Protein AF-A0A852SZN4-F1 (afdb_monomer_lite)

Secondary structure (DSSP, 8-state):
-PPP---PPPPTT-BTTB-HHHHHHHHHHHHHHHHHHHHHHHHHHHHHTTTPPP--TT-------SPPPHHHHHHHHHHHHHHHHHHHHHHHHHGGGG-

Radius of gyration: 24.28 Å; chains: 1; bounding box: 52×28×73 Å

Foldseek 3Di:
DDDDPDDDDQPPCDDPSDNPVVVVVVVVVVVVLVVVLVVLQVLLVVLVCVQPDDDDPPPDRDDRPDDRDVVSVVSSVVSVVVSVVSVVVVCVVVVVVVD

pLDDT: mean 85.1, std 11.98, range [56.59, 98.19]

Structure (mmCIF, N/CA/C/O backbone):
data_AF-A0A852SZN4-F1
#
_entry.id   AF-A0A852SZN4-F1
#
loop_
_atom_site.group_PDB
_atom_site.id
_atom_site.type_symbol
_atom_site.label_atom_id
_atom_site.label_alt_id
_atom_site.label_comp_id
_atom_site.label_asym_id
_atom_site.label_entity_id
_atom_site.label_seq_id
_atom_site.pdbx_PDB_ins_code
_atom_site.Cartn_x
_atom_site.Cartn_y
_atom_site.Cartn_z
_atom_site.occupancy
_atom_site.B_iso_or_equiv
_atom_site.auth_seq_id
_atom_site.auth_comp_id
_atom_site.auth_asym_id
_atom_site.auth_atom_id
_atom_site.pdbx_PDB_model_num
ATOM 1 N N . MET A 1 1 ? -20.038 7.075 49.062 1.00 62.25 1 MET A N 1
ATOM 2 C CA . MET A 1 1 ? -20.866 6.743 47.880 1.00 62.25 1 MET A CA 1
ATOM 3 C C . MET A 1 1 ? -20.211 5.567 47.166 1.00 62.25 1 MET A C 1
ATOM 5 O O . MET A 1 1 ? -19.082 5.718 46.724 1.00 62.25 1 MET A O 1
ATOM 9 N N . ARG A 1 2 ? -20.836 4.380 47.152 1.00 64.44 2 ARG A N 1
ATOM 10 C CA . ARG A 1 2 ? -20.323 3.197 46.436 1.00 64.44 2 ARG A CA 1
ATOM 11 C C . ARG A 1 2 ? -20.879 3.231 45.015 1.00 64.44 2 ARG A C 1
ATOM 13 O O . ARG A 1 2 ? -22.095 3.226 44.864 1.00 64.44 2 ARG A O 1
ATOM 20 N N . GLN A 1 3 ? -20.016 3.318 44.007 1.00 66.50 3 GLN A N 1
ATOM 21 C CA . GLN A 1 3 ? -20.453 3.202 42.618 1.00 66.50 3 GLN A CA 1
ATOM 22 C C . GLN A 1 3 ? -20.806 1.734 42.340 1.00 66.50 3 GLN A C 1
ATOM 24 O O . GLN A 1 3 ? -19.968 0.865 42.599 1.00 66.50 3 GLN A O 1
ATOM 29 N N . PRO A 1 4 ? -22.033 1.426 41.888 1.00 73.31 4 PRO A N 1
ATOM 30 C CA . PRO A 1 4 ? -22.382 0.073 41.491 1.00 73.31 4 PRO A CA 1
ATOM 31 C C . PRO A 1 4 ? -21.573 -0.291 40.243 1.00 73.31 4 PRO A C 1
ATOM 33 O O . PRO A 1 4 ? -21.660 0.381 39.217 1.00 73.31 4 PRO A O 1
ATOM 36 N N . ILE A 1 5 ? -20.769 -1.348 40.345 1.00 70.81 5 ILE A N 1
ATOM 37 C CA . ILE A 1 5 ? -20.103 -1.965 39.198 1.00 70.81 5 ILE A CA 1
ATOM 38 C C . ILE A 1 5 ? -21.210 -2.629 38.375 1.00 70.81 5 ILE A C 1
ATOM 40 O O . ILE A 1 5 ? -21.710 -3.694 38.730 1.00 70.81 5 ILE A O 1
ATOM 44 N N . LEU A 1 6 ? -21.652 -1.955 37.317 1.00 67.12 6 LEU A N 1
ATOM 45 C CA . LEU A 1 6 ? -22.571 -2.518 36.337 1.00 67.12 6 LEU A CA 1
ATOM 46 C C . LEU A 1 6 ? -21.753 -3.401 35.392 1.00 67.12 6 LEU A C 1
ATOM 48 O O . LEU A 1 6 ? -21.008 -2.899 34.553 1.00 67.12 6 LEU A O 1
ATOM 52 N N . HIS A 1 7 ? -21.871 -4.720 35.535 1.00 65.31 7 HIS A N 1
ATOM 53 C CA . HIS A 1 7 ? -21.392 -5.644 34.513 1.00 65.31 7 HIS A CA 1
ATOM 54 C C . HIS A 1 7 ? -22.323 -5.539 33.304 1.00 65.31 7 HIS A C 1
ATOM 56 O O . HIS A 1 7 ? -23.441 -6.051 33.325 1.00 65.31 7 HIS A O 1
ATOM 62 N N . ALA A 1 8 ? -21.877 -4.828 32.268 1.00 69.25 8 ALA A N 1
ATOM 63 C CA . ALA A 1 8 ? -22.541 -4.849 30.974 1.00 69.25 8 ALA A CA 1
ATOM 64 C C . ALA A 1 8 ? -22.558 -6.291 30.441 1.00 69.25 8 ALA A C 1
ATOM 66 O O . ALA A 1 8 ? -21.554 -7.001 30.533 1.00 69.25 8 ALA A O 1
ATOM 67 N N . ALA A 1 9 ? -23.702 -6.730 29.914 1.00 70.56 9 ALA A N 1
ATOM 68 C CA . ALA A 1 9 ? -23.806 -8.024 29.252 1.00 70.56 9 ALA A CA 1
ATOM 69 C C . ALA A 1 9 ? -22.838 -8.071 28.059 1.00 70.56 9 ALA A C 1
ATOM 71 O O . ALA A 1 9 ? -22.699 -7.084 27.333 1.00 70.56 9 ALA A O 1
ATOM 72 N N . ALA A 1 10 ? -22.159 -9.206 27.879 1.00 67.81 10 ALA A N 1
ATOM 73 C CA . ALA A 1 10 ? -21.241 -9.380 26.764 1.00 67.81 10 ALA A CA 1
ATOM 74 C C . ALA A 1 10 ? -22.017 -9.274 25.435 1.00 67.81 10 ALA A C 1
ATOM 76 O O . ALA A 1 10 ? -23.098 -9.862 25.330 1.00 67.81 10 ALA A O 1
ATOM 77 N N . PRO A 1 11 ? -21.507 -8.526 24.440 1.00 73.44 11 PRO A N 1
ATOM 78 C CA . PRO A 1 11 ? -22.157 -8.410 23.141 1.00 73.44 11 PRO A CA 1
ATOM 79 C C . PRO A 1 11 ? -22.305 -9.788 22.481 1.00 73.44 11 PRO A C 1
ATOM 81 O O . PRO A 1 11 ? -21.484 -10.687 22.697 1.00 73.44 11 PRO A O 1
ATOM 84 N N . GLU A 1 12 ? -23.365 -9.961 21.690 1.00 73.62 12 GLU A N 1
ATOM 85 C CA . GLU A 1 12 ? -23.640 -11.213 20.978 1.00 73.62 12 GLU A CA 1
ATOM 86 C C . GLU A 1 12 ? -22.413 -11.635 20.145 1.00 73.62 12 GLU A C 1
ATOM 88 O O . GLU A 1 12 ? -21.890 -10.850 19.359 1.00 73.62 12 GLU A O 1
ATOM 93 N N . GLY A 1 13 ? -21.917 -12.863 20.351 1.00 73.88 13 GLY A N 1
ATOM 94 C CA . GLY A 1 13 ? -20.701 -13.382 19.701 1.00 73.88 13 GLY A CA 1
ATOM 95 C C . GLY A 1 13 ? -19.408 -13.302 20.530 1.00 73.88 13 GLY A C 1
ATOM 96 O O . GLY A 1 13 ? -18.384 -13.840 20.109 1.00 73.88 13 GLY A O 1
ATOM 97 N N . SER A 1 14 ? -19.437 -12.703 21.725 1.00 82.56 14 SER A N 1
ATOM 98 C CA . SER A 1 14 ? -18.284 -12.675 22.634 1.00 82.56 14 SER A CA 1
ATOM 99 C C . SER A 1 14 ? -18.084 -14.010 23.374 1.00 82.56 14 SER A C 1
ATOM 101 O O . SER A 1 14 ? -18.993 -14.509 24.038 1.00 82.56 14 SER A O 1
ATOM 103 N N . PHE A 1 15 ? -16.873 -14.578 23.306 1.00 82.00 15 PHE A N 1
ATOM 104 C CA . PHE A 1 15 ? -16.462 -15.763 24.076 1.00 82.00 15 PHE A CA 1
ATOM 105 C C . PHE A 1 15 ? -15.352 -15.371 25.053 1.00 82.00 15 PHE A C 1
ATOM 107 O O . PHE A 1 15 ? -14.379 -14.733 24.659 1.00 82.00 15 PHE A O 1
ATOM 114 N N . LEU A 1 16 ? -15.499 -15.740 26.331 1.00 87.50 16 LEU A N 1
ATOM 115 C CA . LEU A 1 16 ? -14.603 -15.330 27.427 1.00 87.50 16 LEU A CA 1
ATOM 116 C C . LEU A 1 16 ? -14.477 -13.801 27.595 1.00 87.50 16 LEU A C 1
ATOM 118 O O . LEU A 1 16 ? -13.429 -13.302 27.994 1.00 87.50 16 LEU A O 1
ATOM 122 N N . GLY A 1 17 ? -15.535 -13.047 27.275 1.00 85.31 17 GLY A N 1
ATOM 123 C CA . GLY A 1 17 ? -15.526 -11.579 27.340 1.00 85.31 17 GLY A CA 1
ATOM 124 C C . GLY A 1 17 ? -14.708 -10.908 26.230 1.00 85.31 17 GLY A C 1
ATOM 125 O O . GLY A 1 17 ? -14.533 -9.693 26.250 1.00 85.31 17 GLY A O 1
ATOM 126 N N . VAL A 1 18 ? -14.220 -11.687 25.260 1.00 85.81 18 VAL A N 1
ATOM 127 C CA . VAL A 1 18 ? -13.456 -11.224 24.102 1.00 85.81 18 VAL A CA 1
ATOM 128 C C . VAL A 1 18 ? -14.336 -11.274 22.857 1.00 85.81 18 VAL A C 1
ATOM 130 O O . VAL A 1 18 ? -15.019 -12.268 22.606 1.00 85.81 18 VAL A O 1
ATOM 133 N N . ASP A 1 19 ? -14.331 -10.198 22.074 1.00 88.12 19 ASP A N 1
ATOM 134 C CA . ASP A 1 19 ? -14.952 -10.168 20.750 1.00 88.12 19 ASP A CA 1
ATOM 135 C C . ASP A 1 19 ? -13.987 -10.749 19.705 1.00 88.12 19 ASP A C 1
ATOM 137 O O . ASP A 1 19 ? -13.154 -10.048 19.127 1.00 88.12 19 ASP A O 1
ATOM 141 N N . TRP A 1 20 ? -14.092 -12.056 19.464 1.00 90.00 20 TRP A N 1
ATOM 142 C CA . TRP A 1 20 ? -13.265 -12.764 18.483 1.00 90.00 20 TRP A CA 1
ATOM 143 C C . TRP A 1 20 ? -13.496 -12.297 17.044 1.00 90.00 20 TRP A C 1
ATOM 145 O O . TRP A 1 20 ? -12.580 -12.388 16.222 1.00 90.00 20 TRP A O 1
ATOM 155 N N . GLY A 1 21 ? -14.686 -11.768 16.741 1.00 90.38 21 GLY A N 1
ATOM 156 C CA . GLY A 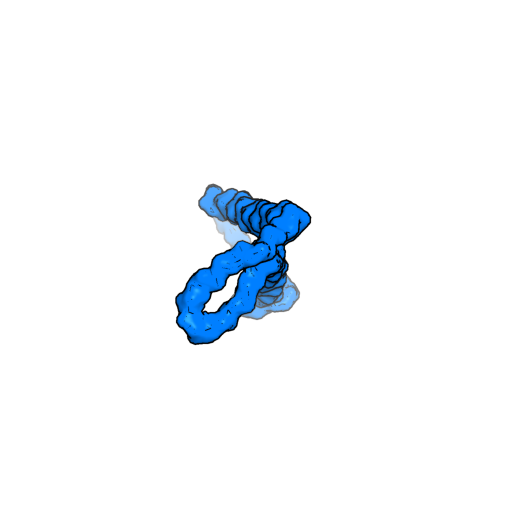1 21 ? -15.009 -11.236 15.421 1.00 90.38 21 GLY A CA 1
ATOM 157 C C . GLY A 1 21 ? -14.108 -10.060 15.051 1.00 90.38 21 GLY A C 1
ATOM 158 O O . GLY A 1 21 ? -13.596 -10.006 13.931 1.00 90.38 21 GLY A O 1
ATOM 159 N N . SER A 1 22 ? -13.827 -9.173 16.010 1.00 89.19 22 SER A N 1
ATOM 160 C CA . SER A 1 22 ? -12.953 -8.012 15.803 1.00 89.19 22 SER A CA 1
ATOM 161 C C . SER A 1 22 ? -11.545 -8.392 15.316 1.00 89.19 22 SER A C 1
ATOM 163 O O . SER A 1 22 ? -11.029 -7.780 14.380 1.00 89.19 22 SER A O 1
ATOM 165 N N . PHE A 1 23 ? -10.942 -9.452 15.866 1.00 91.06 23 PHE A N 1
ATOM 166 C CA . PHE A 1 23 ? -9.614 -9.912 15.450 1.00 91.06 23 PHE A CA 1
ATOM 167 C C . PHE A 1 23 ? -9.602 -10.445 14.022 1.00 91.06 23 PHE A C 1
ATOM 169 O O . PHE A 1 23 ? -8.666 -10.166 13.272 1.00 91.06 23 PHE A O 1
ATOM 176 N N . VAL A 1 24 ? -10.642 -11.185 13.628 1.00 95.06 24 VAL A N 1
ATOM 177 C CA . VAL A 1 24 ? -10.773 -11.687 12.255 1.00 95.06 24 VAL A CA 1
ATOM 178 C C . VAL A 1 24 ? -10.910 -10.521 11.279 1.00 95.06 24 VAL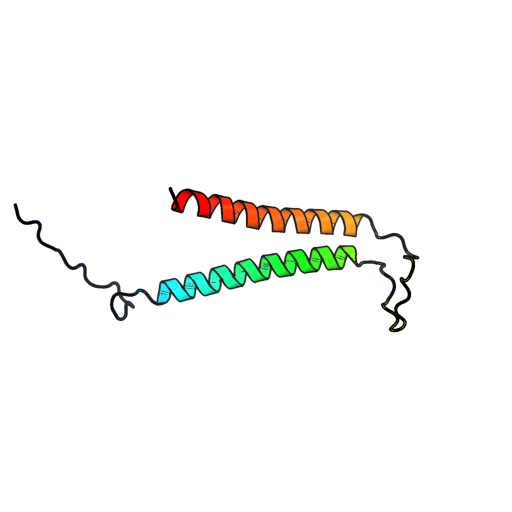 A C 1
ATOM 180 O O . VAL A 1 24 ? -10.252 -10.517 10.240 1.00 95.06 24 VAL A O 1
ATOM 183 N N . VAL A 1 25 ? -11.696 -9.497 11.622 1.00 95.75 25 VAL A N 1
ATOM 184 C CA . VAL A 1 25 ? -11.823 -8.289 10.793 1.00 95.75 25 VAL A CA 1
ATOM 185 C C . VAL A 1 25 ? -10.473 -7.589 10.640 1.00 95.75 25 VAL A C 1
ATOM 187 O O . VAL A 1 25 ? -10.070 -7.301 9.515 1.00 95.75 25 VAL A O 1
ATOM 190 N N . VAL A 1 26 ? -9.736 -7.371 11.734 1.00 94.62 26 VAL A N 1
ATOM 191 C CA . VAL A 1 26 ? -8.402 -6.747 11.684 1.00 94.62 26 VAL A CA 1
ATOM 192 C C . VAL A 1 26 ? -7.440 -7.568 10.828 1.00 94.62 26 VAL A C 1
ATOM 194 O O . VAL A 1 26 ? -6.755 -6.998 9.981 1.00 94.62 26 VAL A O 1
ATOM 197 N N . LEU A 1 27 ? -7.418 -8.894 10.995 1.00 96.62 27 LEU A N 1
ATOM 198 C CA . LEU A 1 27 ? -6.597 -9.797 10.188 1.00 96.62 27 LEU A CA 1
ATOM 199 C C . LEU A 1 27 ? -6.896 -9.626 8.697 1.00 96.62 27 LEU A C 1
ATOM 201 O O . LEU A 1 27 ? -5.975 -9.426 7.907 1.00 96.62 27 LEU A O 1
ATOM 205 N N . LEU A 1 28 ? -8.171 -9.693 8.312 1.00 98.19 28 LEU A N 1
ATOM 206 C CA . LEU A 1 28 ? -8.581 -9.611 6.913 1.00 98.19 28 LEU A CA 1
ATOM 207 C C . LEU A 1 28 ? -8.271 -8.238 6.314 1.00 98.19 28 LEU A C 1
ATOM 209 O O . LEU A 1 28 ? -7.730 -8.166 5.211 1.00 98.19 28 LEU A O 1
ATOM 213 N N . VAL A 1 29 ? -8.558 -7.158 7.044 1.00 96.06 29 VAL A N 1
ATOM 214 C CA . VAL A 1 29 ? -8.269 -5.789 6.598 1.00 96.06 29 VAL A CA 1
ATOM 215 C C . VAL A 1 29 ? -6.763 -5.580 6.448 1.00 96.06 29 VAL A C 1
ATOM 217 O O . VAL A 1 29 ? -6.316 -5.114 5.400 1.00 96.06 29 VAL A O 1
ATOM 220 N N . ALA A 1 30 ? -5.965 -5.968 7.446 1.00 93.56 30 ALA A N 1
ATOM 221 C CA . ALA A 1 30 ? -4.513 -5.820 7.411 1.00 93.56 30 ALA A CA 1
ATOM 222 C C . ALA A 1 30 ? -3.881 -6.661 6.294 1.00 93.56 30 ALA A C 1
ATOM 224 O O . ALA A 1 30 ? -3.026 -6.168 5.554 1.00 93.56 30 ALA A O 1
ATOM 225 N N . PHE A 1 31 ? -4.324 -7.907 6.127 1.00 97.56 31 PHE A N 1
ATOM 226 C CA . PHE A 1 31 ? -3.846 -8.797 5.074 1.00 97.56 31 PHE A CA 1
ATOM 227 C C . PHE A 1 31 ? -4.185 -8.265 3.677 1.00 97.56 31 PHE A C 1
ATOM 229 O O . PHE A 1 31 ? -3.310 -8.201 2.809 1.00 97.56 31 PHE A O 1
ATOM 236 N N . ALA A 1 32 ? -5.434 -7.842 3.461 1.00 97.06 32 ALA A N 1
ATOM 237 C CA . ALA A 1 32 ? -5.879 -7.295 2.185 1.00 97.06 32 ALA A CA 1
ATOM 238 C C . ALA A 1 32 ? -5.140 -5.995 1.844 1.00 97.06 32 ALA A C 1
ATOM 240 O O . ALA A 1 32 ? -4.596 -5.870 0.746 1.00 97.06 32 ALA A O 1
ATOM 241 N N . ALA A 1 33 ? -5.050 -5.061 2.795 1.00 92.69 33 ALA A N 1
ATOM 242 C CA . ALA A 1 33 ? -4.326 -3.806 2.608 1.00 92.69 33 ALA A CA 1
ATOM 243 C C . ALA A 1 33 ? -2.848 -4.056 2.280 1.00 92.69 33 ALA A C 1
ATOM 245 O O . ALA A 1 33 ? -2.324 -3.502 1.313 1.00 92.69 33 ALA A O 1
ATOM 246 N N . THR A 1 34 ? -2.195 -4.953 3.025 1.00 94.38 34 THR A N 1
ATOM 247 C CA . THR A 1 34 ? -0.794 -5.320 2.779 1.00 94.38 34 THR A CA 1
ATOM 248 C C . THR A 1 34 ? -0.622 -5.919 1.388 1.00 94.38 34 THR A C 1
ATOM 250 O O . THR A 1 34 ? 0.271 -5.516 0.648 1.00 94.38 34 THR A O 1
ATOM 253 N N . THR A 1 35 ? -1.504 -6.838 0.992 1.00 97.00 35 THR A N 1
ATOM 254 C CA . THR A 1 35 ? -1.453 -7.490 -0.321 1.00 97.00 35 THR A CA 1
ATOM 255 C C . THR A 1 35 ? -1.577 -6.473 -1.455 1.00 97.00 35 THR A C 1
ATOM 257 O O . THR A 1 35 ? -0.790 -6.513 -2.398 1.00 97.00 35 THR A O 1
ATOM 260 N N . VAL A 1 36 ? -2.506 -5.516 -1.355 1.00 94.56 36 VAL A N 1
ATOM 261 C CA . VAL A 1 36 ? -2.671 -4.445 -2.353 1.00 94.56 36 VAL A CA 1
ATOM 262 C C . VAL A 1 36 ? -1.404 -3.594 -2.468 1.00 94.56 36 VAL A C 1
ATOM 264 O O . VAL A 1 36 ? -0.935 -3.345 -3.580 1.00 94.56 36 VAL A O 1
ATOM 267 N N . VAL A 1 37 ? -0.815 -3.190 -1.338 1.00 93.88 37 VAL A N 1
ATOM 268 C CA . VAL A 1 37 ? 0.423 -2.392 -1.322 1.00 93.88 37 VAL A CA 1
ATOM 269 C C . VAL A 1 37 ? 1.584 -3.167 -1.948 1.00 93.88 37 VAL A C 1
ATOM 271 O O . VAL A 1 37 ? 2.291 -2.631 -2.804 1.00 93.88 37 VAL A O 1
ATOM 274 N N . VAL A 1 38 ? 1.760 -4.437 -1.577 1.00 95.19 38 VAL A N 1
ATOM 275 C CA . VAL A 1 38 ? 2.841 -5.290 -2.092 1.00 95.19 38 VAL A CA 1
ATOM 276 C C . VAL A 1 38 ? 2.677 -5.555 -3.587 1.00 95.19 38 VAL A C 1
ATOM 278 O O . VAL A 1 38 ? 3.654 -5.446 -4.326 1.00 95.19 38 VAL A O 1
ATOM 281 N N . ILE A 1 39 ? 1.462 -5.842 -4.065 1.00 96.00 39 ILE A N 1
ATOM 282 C CA . ILE A 1 39 ? 1.196 -6.021 -5.499 1.00 96.00 39 ILE A CA 1
ATOM 283 C C . ILE A 1 39 ? 1.486 -4.723 -6.259 1.00 96.00 39 ILE A C 1
ATOM 285 O O . ILE A 1 39 ? 2.179 -4.762 -7.274 1.00 96.00 39 ILE A O 1
ATOM 289 N N . GLY A 1 40 ? 1.022 -3.571 -5.767 1.00 93.94 40 GLY A N 1
ATOM 290 C CA . GLY A 1 40 ? 1.303 -2.274 -6.390 1.00 93.94 40 GLY A CA 1
ATOM 291 C C . GLY A 1 40 ? 2.804 -1.981 -6.482 1.00 93.94 40 GLY A C 1
ATOM 292 O O . GLY A 1 40 ? 3.303 -1.580 -7.536 1.00 93.94 40 GLY A O 1
ATOM 293 N N . TYR A 1 41 ? 3.543 -2.266 -5.409 1.00 93.50 41 TYR A N 1
ATOM 294 C CA . TYR A 1 41 ? 4.998 -2.141 -5.373 1.00 93.50 41 TYR A CA 1
ATOM 295 C C . TYR A 1 41 ? 5.690 -3.101 -6.357 1.00 93.50 41 TYR A C 1
ATOM 297 O O . TYR A 1 41 ? 6.553 -2.686 -7.134 1.00 93.50 41 TYR A O 1
ATOM 305 N N . ALA A 1 42 ? 5.276 -4.371 -6.393 1.00 95.88 42 ALA A N 1
ATOM 306 C CA . ALA A 1 42 ? 5.803 -5.366 -7.324 1.00 95.88 42 ALA A CA 1
ATOM 307 C C . ALA A 1 42 ? 5.527 -4.989 -8.789 1.00 95.88 42 ALA A C 1
ATOM 309 O O . ALA A 1 42 ? 6.398 -5.149 -9.644 1.00 95.88 42 ALA A O 1
ATOM 310 N N . VAL A 1 43 ? 4.353 -4.425 -9.091 1.00 95.62 43 VAL A N 1
ATOM 311 C CA . VAL A 1 43 ? 4.022 -3.894 -10.421 1.00 95.62 43 VAL A CA 1
ATOM 312 C C . VAL A 1 43 ? 4.931 -2.719 -10.785 1.00 95.62 43 VAL A C 1
ATOM 314 O O . VAL A 1 43 ? 5.453 -2.684 -11.899 1.00 95.62 43 VAL A O 1
ATOM 317 N N . ALA A 1 44 ? 5.195 -1.789 -9.863 1.00 94.69 44 ALA A N 1
ATOM 318 C CA . ALA A 1 44 ? 6.121 -0.681 -10.104 1.00 94.69 44 ALA A CA 1
ATOM 319 C C . ALA A 1 44 ? 7.544 -1.178 -10.425 1.00 94.69 44 ALA A C 1
ATOM 321 O O . ALA A 1 44 ? 8.163 -0.716 -11.390 1.00 94.69 44 ALA A O 1
ATOM 322 N N . LEU A 1 45 ? 8.033 -2.184 -9.690 1.00 94.06 45 LEU A N 1
ATOM 323 C CA . LEU A 1 45 ? 9.291 -2.867 -10.007 1.00 94.06 45 LEU A CA 1
ATOM 324 C C . LEU A 1 45 ? 9.238 -3.564 -11.370 1.00 94.06 45 LEU A C 1
ATOM 326 O O . LEU A 1 45 ? 10.182 -3.466 -12.154 1.00 94.06 45 LEU A O 1
ATOM 330 N N . ARG A 1 46 ? 8.121 -4.218 -11.707 1.00 93.06 46 ARG A N 1
ATOM 331 C CA . ARG A 1 46 ? 7.949 -4.885 -13.002 1.00 93.06 46 ARG A CA 1
ATOM 332 C C . ARG A 1 46 ? 7.998 -3.894 -14.165 1.00 93.06 46 ARG A C 1
ATOM 334 O O . ARG A 1 46 ? 8.639 -4.180 -15.173 1.00 93.06 46 ARG A O 1
ATOM 341 N N . LEU A 1 47 ? 7.406 -2.709 -14.015 1.00 92.81 47 LEU A N 1
ATOM 342 C CA . LEU A 1 47 ? 7.528 -1.609 -14.980 1.00 92.81 47 LEU A CA 1
ATOM 343 C C . LEU A 1 47 ? 8.978 -1.103 -15.091 1.00 92.81 47 LEU A C 1
ATOM 345 O O . LEU A 1 47 ? 9.435 -0.698 -16.162 1.00 92.81 47 LEU A O 1
ATOM 349 N N . LEU A 1 48 ? 9.735 -1.128 -13.995 1.00 89.56 48 LEU A N 1
ATOM 350 C CA . LEU A 1 48 ? 11.164 -0.798 -13.983 1.00 89.56 48 LEU A CA 1
ATOM 351 C C . LEU A 1 48 ? 12.039 -1.856 -14.667 1.00 89.56 48 LEU A C 1
ATOM 353 O O . LEU A 1 48 ? 13.061 -1.516 -15.270 1.00 89.56 48 LEU A O 1
ATOM 357 N N . ALA A 1 49 ? 11.591 -3.107 -14.678 1.00 88.81 49 ALA A N 1
ATOM 358 C CA . ALA A 1 49 ? 12.237 -4.212 -15.376 1.00 88.81 49 ALA A CA 1
ATOM 359 C C . ALA A 1 49 ? 11.947 -4.255 -16.891 1.00 88.81 49 ALA A C 1
ATOM 361 O O . ALA A 1 49 ? 12.593 -5.013 -17.608 1.00 88.81 49 ALA A O 1
ATOM 362 N N . VAL A 1 50 ? 11.030 -3.438 -17.425 1.00 88.50 50 VAL A N 1
ATOM 363 C CA . VAL A 1 50 ? 10.738 -3.422 -18.873 1.00 88.50 50 VAL A CA 1
ATOM 364 C C . VAL A 1 50 ? 12.007 -3.105 -19.676 1.00 88.50 50 VAL A C 1
ATOM 366 O O . VAL A 1 50 ? 12.700 -2.119 -19.406 1.00 88.50 50 VAL A O 1
ATOM 369 N N . GLY A 1 51 ? 12.327 -3.957 -20.654 1.00 78.06 51 GLY A N 1
ATOM 370 C CA . GLY A 1 51 ? 13.541 -3.847 -21.471 1.00 78.06 51 GLY A CA 1
ATOM 371 C C . GLY A 1 51 ? 14.838 -4.179 -20.725 1.00 78.06 51 GLY A C 1
ATOM 372 O O . GLY A 1 51 ? 15.907 -3.766 -21.170 1.00 78.06 51 GLY A O 1
ATOM 373 N N . ALA A 1 52 ? 14.767 -4.834 -19.560 1.00 80.88 52 ALA A N 1
ATOM 374 C CA . ALA A 1 52 ? 15.936 -5.470 -18.961 1.00 80.88 52 ALA A CA 1
ATOM 375 C C . ALA A 1 52 ? 16.347 -6.688 -19.813 1.00 80.88 52 ALA A C 1
ATOM 377 O O . ALA A 1 52 ? 15.458 -7.384 -20.315 1.00 80.88 52 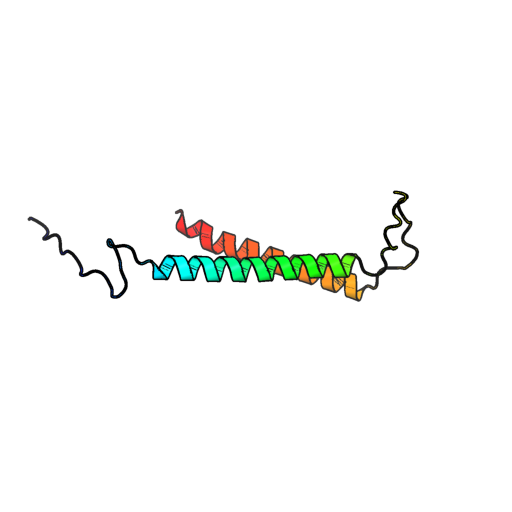ALA A O 1
ATOM 378 N N . PRO A 1 53 ? 17.655 -6.935 -20.012 1.00 74.88 53 PRO A N 1
ATOM 379 C CA . PRO A 1 53 ? 18.118 -8.171 -20.630 1.00 74.88 53 PRO A CA 1
ATOM 380 C C . PRO A 1 53 ? 17.656 -9.388 -19.808 1.00 74.88 53 PRO A C 1
ATOM 382 O O . PRO A 1 53 ? 17.467 -9.250 -18.598 1.00 74.88 53 PRO A O 1
ATOM 385 N N . PRO A 1 54 ? 17.442 -10.555 -20.435 1.00 73.50 54 PRO A N 1
ATOM 386 C CA . PRO A 1 54 ? 17.199 -11.787 -19.695 1.00 73.50 54 PRO A CA 1
ATOM 387 C C . PRO A 1 54 ? 18.426 -12.136 -18.847 1.00 73.50 54 PRO A C 1
ATOM 389 O O . PRO A 1 54 ? 19.547 -11.954 -19.311 1.00 73.50 54 PRO A O 1
ATOM 392 N N . ASP A 1 55 ? 18.203 -12.651 -17.639 1.00 72.69 55 ASP A N 1
ATOM 393 C CA . ASP A 1 55 ? 19.286 -13.155 -16.795 1.00 72.69 55 ASP A CA 1
ATOM 394 C C . ASP A 1 55 ? 19.835 -14.447 -17.418 1.00 72.69 55 ASP A C 1
ATOM 396 O O . ASP A 1 55 ? 19.248 -15.525 -17.301 1.00 72.69 55 ASP A O 1
ATOM 400 N N . ASP A 1 56 ? 20.955 -14.351 -18.125 1.00 68.62 56 ASP A N 1
ATOM 401 C CA . ASP A 1 56 ? 21.768 -15.496 -18.487 1.00 68.62 56 ASP A CA 1
ATOM 402 C C . ASP A 1 56 ? 22.492 -16.011 -17.234 1.00 68.62 56 ASP A C 1
ATOM 404 O O . ASP A 1 56 ? 23.128 -15.262 -16.493 1.00 68.62 56 ASP A O 1
ATOM 408 N N . ALA A 1 57 ? 22.398 -17.320 -16.974 1.00 59.12 57 ALA A N 1
ATOM 409 C CA . ALA A 1 57 ? 22.902 -17.985 -15.763 1.00 59.12 57 ALA A CA 1
ATOM 410 C C . ALA A 1 57 ? 24.434 -17.869 -15.531 1.00 59.12 57 ALA A C 1
ATOM 412 O O . ALA A 1 57 ? 24.968 -18.494 -14.618 1.00 59.12 57 ALA A O 1
ATOM 413 N N . GLY A 1 58 ? 25.148 -17.090 -16.352 1.00 59.38 58 GLY A N 1
ATOM 414 C CA . GLY A 1 58 ? 26.595 -16.881 -16.324 1.00 59.38 58 GLY A CA 1
ATOM 415 C C . GLY A 1 58 ? 27.081 -15.681 -15.502 1.00 59.38 58 GLY A C 1
ATOM 416 O O .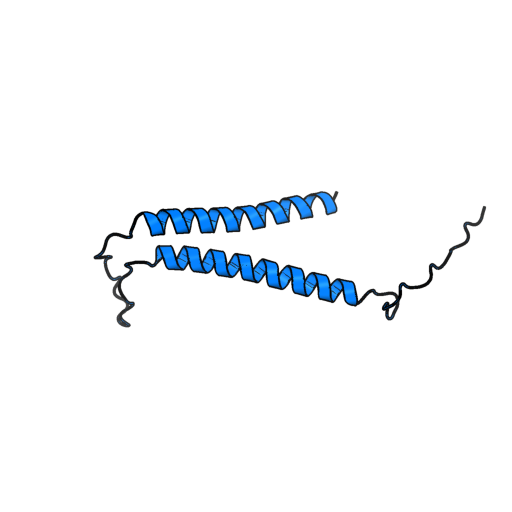 GLY A 1 58 ? 28.285 -15.448 -15.455 1.00 59.38 58 GLY A O 1
ATOM 417 N N . GLY A 1 59 ? 26.196 -14.915 -14.852 1.00 56.59 59 GLY A N 1
ATOM 418 C CA . GLY A 1 59 ? 26.595 -13.863 -13.902 1.00 56.59 59 GLY A CA 1
ATOM 419 C C . GLY A 1 59 ? 27.260 -12.624 -14.521 1.00 56.59 59 GLY A C 1
ATOM 420 O O . GLY A 1 59 ? 27.756 -11.767 -13.788 1.00 56.59 59 GLY A O 1
ATOM 421 N N . ALA A 1 60 ? 27.267 -12.494 -15.850 1.00 63.91 60 ALA A N 1
ATOM 422 C CA . ALA A 1 60 ? 27.692 -11.267 -16.509 1.00 63.91 60 ALA A CA 1
ATOM 423 C C . ALA A 1 60 ? 26.582 -10.213 -16.382 1.00 63.91 60 ALA A C 1
ATOM 425 O O . ALA A 1 60 ? 25.428 -10.471 -16.710 1.00 63.91 60 ALA A O 1
ATOM 426 N N . VAL A 1 61 ? 26.918 -9.007 -15.910 1.00 62.16 61 VAL A N 1
ATOM 427 C CA . VAL A 1 61 ? 25.967 -7.886 -15.882 1.00 62.16 61 VAL A CA 1
ATOM 428 C C . VAL A 1 61 ? 25.631 -7.516 -17.324 1.00 62.16 61 VAL A C 1
ATOM 430 O O . VAL A 1 61 ? 26.410 -6.844 -18.002 1.00 62.16 61 VAL A O 1
ATOM 433 N N . ALA A 1 62 ? 24.478 -7.969 -17.806 1.00 64.12 62 ALA A N 1
ATOM 434 C CA . ALA A 1 62 ? 24.025 -7.664 -19.148 1.00 64.12 62 ALA A CA 1
ATOM 435 C C . ALA A 1 62 ? 23.775 -6.152 -19.284 1.00 64.12 62 ALA A C 1
ATOM 437 O O . ALA A 1 62 ? 22.947 -5.554 -18.589 1.00 64.12 62 ALA A O 1
ATOM 438 N N . VAL A 1 63 ? 24.516 -5.509 -20.188 1.00 64.94 63 VAL A N 1
ATOM 439 C CA . VAL A 1 63 ? 24.338 -4.086 -20.491 1.00 64.94 63 VAL A CA 1
ATOM 440 C C . VAL A 1 63 ? 22.971 -3.900 -21.141 1.00 64.94 63 VAL A C 1
ATOM 442 O O . VAL A 1 63 ? 22.622 -4.579 -22.106 1.00 64.94 63 VAL A O 1
ATOM 445 N N . ARG A 1 64 ? 22.176 -2.967 -20.613 1.00 67.62 64 ARG A N 1
ATOM 446 C CA . ARG A 1 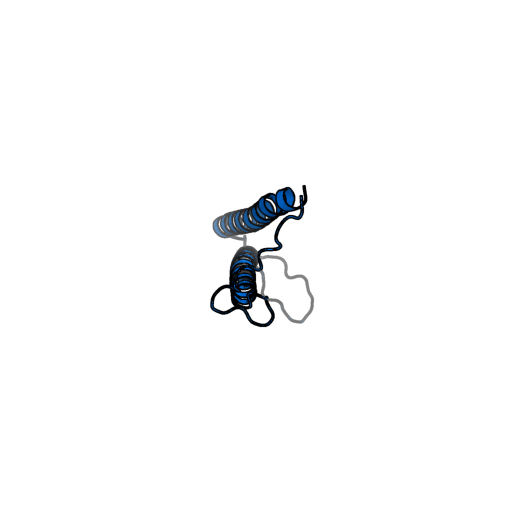64 ? 20.827 -2.696 -21.111 1.00 67.62 64 ARG A CA 1
ATOM 447 C C . ARG A 1 64 ? 20.897 -2.158 -22.542 1.00 67.62 64 ARG A C 1
ATOM 449 O O . ARG A 1 64 ? 21.288 -1.017 -22.758 1.00 67.62 64 ARG A O 1
ATOM 456 N N . THR A 1 65 ? 20.514 -2.983 -23.512 1.00 66.94 65 THR A N 1
ATOM 457 C CA . THR A 1 65 ? 20.589 -2.650 -24.945 1.00 66.94 65 THR A CA 1
ATOM 458 C C . THR A 1 65 ? 19.398 -1.825 -25.429 1.00 66.94 65 THR A C 1
ATOM 460 O O . THR A 1 65 ? 19.505 -1.097 -26.411 1.00 66.94 65 THR A O 1
ATOM 463 N N . THR A 1 66 ? 18.261 -1.905 -24.730 1.00 70.56 66 THR A N 1
ATOM 464 C CA . THR A 1 66 ? 17.020 -1.209 -25.095 1.00 70.56 66 THR A CA 1
ATOM 465 C C . THR A 1 66 ? 16.691 -0.114 -24.083 1.00 70.56 66 THR A C 1
ATOM 467 O O . THR A 1 66 ? 16.687 -0.341 -22.871 1.00 70.56 66 THR A O 1
ATOM 470 N N . ARG A 1 67 ? 16.369 1.093 -24.569 1.00 76.50 67 ARG A N 1
ATOM 471 C CA . ARG A 1 67 ? 15.935 2.202 -23.709 1.00 76.50 67 ARG A CA 1
ATOM 472 C C . ARG A 1 67 ? 14.590 1.863 -23.062 1.00 76.50 67 ARG A C 1
ATOM 474 O O . ARG A 1 67 ? 13.620 1.577 -23.760 1.00 76.50 67 ARG A O 1
ATOM 481 N N . ARG A 1 68 ? 14.509 1.947 -21.730 1.00 82.06 68 ARG A N 1
ATOM 482 C CA . ARG A 1 68 ? 13.244 1.770 -21.001 1.00 82.06 68 ARG A CA 1
ATOM 483 C C . ARG A 1 68 ? 12.222 2.837 -21.439 1.00 82.06 68 ARG A C 1
ATOM 485 O O . ARG A 1 68 ? 12.568 4.022 -21.449 1.00 82.06 68 ARG A O 1
ATOM 492 N N . PRO A 1 69 ? 10.974 2.458 -21.770 1.00 87.25 69 PRO A N 1
ATOM 493 C CA . PRO A 1 69 ? 9.959 3.412 -22.208 1.00 87.25 69 PRO A CA 1
ATOM 494 C C . PRO A 1 69 ? 9.575 4.386 -21.085 1.00 87.25 69 PRO A C 1
ATOM 496 O O . PRO A 1 69 ? 9.429 3.993 -19.926 1.00 87.25 69 PRO A O 1
ATOM 499 N N . VAL A 1 70 ? 9.357 5.660 -21.437 1.00 89.69 70 VAL A N 1
ATOM 500 C CA . VAL A 1 70 ? 9.018 6.739 -20.484 1.00 89.69 70 VAL A CA 1
ATOM 501 C C . VAL A 1 70 ? 7.747 6.418 -19.700 1.00 89.69 70 VAL A C 1
ATOM 503 O O . VAL A 1 70 ? 7.708 6.625 -18.490 1.00 89.69 70 VAL A O 1
ATOM 506 N N . VAL A 1 71 ? 6.745 5.831 -20.361 1.00 91.38 71 VAL A N 1
ATOM 507 C CA . VAL A 1 71 ? 5.483 5.419 -19.728 1.00 91.38 71 VAL A CA 1
ATOM 508 C C . VAL A 1 71 ? 5.724 4.434 -18.581 1.00 91.38 71 VAL A C 1
ATOM 510 O O . VAL A 1 71 ? 5.106 4.560 -17.529 1.00 91.38 71 VAL A O 1
ATOM 513 N N . ALA A 1 72 ? 6.672 3.502 -18.727 1.00 91.44 72 ALA A N 1
ATOM 514 C CA . ALA A 1 72 ? 7.000 2.563 -17.659 1.00 91.44 72 ALA A CA 1
ATOM 515 C C . ALA A 1 72 ? 7.731 3.245 -16.490 1.00 91.44 72 ALA A C 1
ATOM 517 O O . ALA A 1 72 ? 7.548 2.854 -15.338 1.00 91.44 72 ALA A O 1
ATOM 518 N N . THR A 1 73 ? 8.532 4.281 -16.761 1.00 92.62 73 THR A N 1
ATOM 519 C CA . THR A 1 73 ? 9.152 5.126 -15.725 1.00 92.62 73 THR A CA 1
ATOM 520 C C . THR A 1 73 ? 8.118 5.898 -14.928 1.00 92.62 73 THR A C 1
ATOM 522 O O . THR A 1 73 ? 8.119 5.812 -13.702 1.00 92.62 73 THR A O 1
ATOM 525 N N . VAL A 1 74 ? 7.217 6.596 -15.617 1.00 95.50 74 VAL A N 1
ATOM 526 C CA . VAL A 1 74 ? 6.148 7.369 -14.979 1.00 95.50 74 VAL A CA 1
ATOM 527 C C . VAL A 1 74 ? 5.222 6.445 -14.192 1.00 95.50 74 VAL A C 1
ATOM 529 O O . VAL A 1 74 ? 4.954 6.711 -13.025 1.00 95.50 74 VAL A O 1
ATOM 532 N N . GLY A 1 75 ? 4.810 5.317 -14.778 1.00 93.06 75 GLY A N 1
ATOM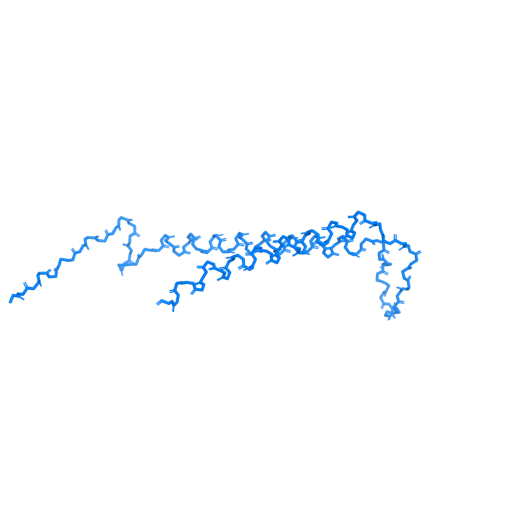 533 C CA . GLY A 1 75 ? 3.960 4.340 -14.099 1.00 93.06 75 GLY A CA 1
ATOM 534 C C . GLY A 1 75 ? 4.599 3.773 -12.829 1.00 93.06 75 GLY A C 1
ATOM 535 O O . GLY A 1 75 ? 3.934 3.681 -11.802 1.00 93.06 75 GLY A O 1
ATOM 536 N N . ALA A 1 76 ? 5.901 3.466 -12.856 1.00 94.12 76 ALA A N 1
ATOM 537 C CA . ALA A 1 76 ? 6.613 3.023 -11.658 1.00 94.12 76 ALA A CA 1
ATOM 538 C C . ALA A 1 76 ? 6.678 4.119 -10.582 1.00 94.12 76 ALA A C 1
ATOM 540 O O . ALA A 1 76 ? 6.423 3.838 -9.416 1.00 94.12 76 ALA A O 1
ATOM 541 N N . ALA A 1 77 ? 6.981 5.364 -10.965 1.00 96.12 77 ALA A N 1
ATOM 542 C CA . ALA A 1 77 ? 7.037 6.486 -10.029 1.00 96.12 77 ALA A CA 1
ATOM 543 C C . ALA A 1 77 ? 5.679 6.732 -9.353 1.00 96.12 77 ALA A C 1
ATOM 545 O O . ALA A 1 77 ? 5.619 6.873 -8.134 1.00 96.12 77 ALA A O 1
ATOM 546 N N . VAL A 1 78 ? 4.590 6.705 -10.128 1.00 95.81 78 VAL A N 1
ATOM 547 C CA . VAL A 1 78 ? 3.221 6.805 -9.603 1.00 95.81 78 VAL A CA 1
ATOM 548 C C . VAL A 1 78 ? 2.913 5.636 -8.667 1.00 95.81 78 VAL A C 1
ATOM 550 O O . VAL A 1 78 ? 2.421 5.861 -7.566 1.00 95.81 78 VAL A O 1
ATOM 553 N N . GLY A 1 79 ? 3.252 4.401 -9.051 1.00 94.56 79 GLY A N 1
ATOM 554 C CA . GLY A 1 79 ? 3.043 3.219 -8.210 1.00 94.56 79 GLY A CA 1
ATOM 555 C C . GLY A 1 79 ? 3.765 3.309 -6.861 1.00 94.56 79 GLY A C 1
ATOM 556 O O . GLY A 1 79 ? 3.153 3.071 -5.820 1.00 94.56 79 GLY A O 1
ATOM 557 N N . PHE A 1 80 ? 5.036 3.727 -6.855 1.00 95.31 80 PHE A N 1
ATOM 558 C CA . PHE A 1 80 ? 5.784 3.949 -5.613 1.00 95.31 80 PHE A CA 1
ATOM 559 C C . PHE A 1 80 ? 5.209 5.094 -4.779 1.00 95.31 80 PHE A C 1
ATOM 561 O O . PHE A 1 80 ? 5.126 4.962 -3.560 1.00 95.31 80 PHE A O 1
ATOM 568 N N . ALA A 1 81 ? 4.784 6.189 -5.413 1.00 95.94 81 ALA A N 1
ATOM 569 C CA . ALA A 1 81 ? 4.176 7.315 -4.713 1.00 95.94 81 ALA A CA 1
ATOM 570 C C . ALA A 1 81 ? 2.868 6.908 -4.019 1.00 95.94 81 ALA A C 1
ATOM 572 O O . ALA A 1 81 ? 2.677 7.235 -2.853 1.00 95.94 81 ALA A O 1
ATOM 573 N N . VAL A 1 82 ? 2.003 6.146 -4.696 1.00 94.19 82 VAL A N 1
ATOM 574 C CA . VAL A 1 82 ? 0.746 5.642 -4.120 1.00 94.19 82 VAL A CA 1
ATOM 575 C C . VAL A 1 82 ? 1.016 4.683 -2.958 1.00 94.19 82 VAL A C 1
ATOM 577 O O . VAL A 1 82 ? 0.416 4.834 -1.895 1.00 94.19 82 VAL A O 1
ATOM 580 N N . ALA A 1 83 ? 1.946 3.735 -3.118 1.00 92.62 83 ALA A N 1
ATOM 581 C CA . ALA A 1 83 ? 2.313 2.803 -2.050 1.00 92.62 83 ALA A CA 1
ATOM 582 C C . ALA A 1 83 ? 2.909 3.530 -0.831 1.00 92.62 83 ALA A C 1
ATOM 584 O O . ALA A 1 83 ? 2.498 3.287 0.303 1.00 92.62 83 ALA A O 1
ATOM 585 N N . GLY A 1 84 ? 3.837 4.464 -1.061 1.00 94.31 84 GLY A N 1
ATOM 586 C CA . GLY A 1 84 ? 4.423 5.288 -0.006 1.00 94.31 84 GLY A CA 1
ATOM 587 C C . GLY A 1 84 ? 3.381 6.153 0.703 1.00 94.31 84 GLY A C 1
ATOM 588 O O . GLY A 1 84 ? 3.353 6.192 1.930 1.00 94.31 84 GLY A O 1
ATOM 589 N N . ALA A 1 85 ? 2.476 6.788 -0.048 1.00 95.88 85 ALA A N 1
ATOM 590 C CA . ALA A 1 85 ? 1.389 7.588 0.509 1.00 95.88 85 ALA A CA 1
ATOM 591 C C . ALA A 1 85 ? 0.446 6.752 1.387 1.00 95.88 85 ALA A C 1
ATOM 593 O O . ALA A 1 85 ? 0.077 7.204 2.467 1.00 95.88 85 ALA A O 1
ATOM 594 N N . ALA A 1 86 ? 0.105 5.527 0.973 1.00 91.69 86 ALA A N 1
ATOM 595 C CA . ALA A 1 86 ? -0.718 4.622 1.773 1.00 91.69 86 ALA A CA 1
ATOM 596 C C . ALA A 1 86 ? -0.062 4.287 3.125 1.00 91.69 86 ALA A C 1
ATOM 598 O O . ALA A 1 86 ? -0.728 4.330 4.160 1.00 91.69 86 ALA A O 1
ATOM 599 N N . VAL A 1 87 ? 1.250 4.017 3.137 1.00 92.75 87 VAL A N 1
ATOM 600 C CA . VAL A 1 87 ? 2.007 3.753 4.374 1.00 92.75 87 VAL A CA 1
ATOM 601 C C . VAL A 1 87 ? 2.060 4.990 5.268 1.00 92.75 87 VAL A C 1
ATOM 603 O O . VAL A 1 87 ? 1.755 4.898 6.456 1.00 92.75 87 VAL A O 1
ATOM 606 N N . LEU A 1 88 ? 2.407 6.153 4.710 1.00 96.69 88 LEU A N 1
ATOM 607 C CA . LEU A 1 88 ? 2.474 7.411 5.461 1.00 96.69 88 LEU A CA 1
ATOM 608 C C . LEU A 1 88 ? 1.119 7.782 6.068 1.00 96.69 88 LEU A C 1
ATOM 610 O O . LEU A 1 88 ? 1.056 8.212 7.218 1.00 96.69 88 LEU A O 1
ATOM 614 N N . PHE A 1 89 ? 0.037 7.570 5.321 1.00 95.06 89 PHE A N 1
ATOM 615 C CA . PHE A 1 89 ? -1.318 7.781 5.811 1.00 95.06 89 PHE A CA 1
ATOM 616 C C . PHE A 1 89 ? -1.668 6.817 6.951 1.00 95.06 89 PHE A C 1
ATOM 618 O O . PHE A 1 89 ? -2.198 7.249 7.971 1.00 95.06 89 PHE A O 1
ATOM 625 N N . GLY A 1 90 ? -1.308 5.536 6.830 1.00 90.62 90 GLY A N 1
ATOM 626 C CA . GLY A 1 90 ? -1.467 4.564 7.914 1.00 90.62 90 GLY A CA 1
ATOM 627 C C . GLY A 1 90 ? -0.733 4.983 9.191 1.00 90.62 90 GLY A C 1
ATOM 628 O O . GLY A 1 90 ? -1.322 4.978 10.268 1.00 90.62 90 GLY A O 1
ATOM 629 N N . ILE A 1 91 ? 0.524 5.425 9.074 1.00 93.69 91 ILE A N 1
ATOM 630 C CA . ILE A 1 91 ? 1.308 5.942 10.209 1.00 93.69 91 ILE A CA 1
ATOM 631 C C . ILE A 1 91 ? 0.616 7.158 10.829 1.00 93.69 91 ILE A C 1
ATOM 633 O O . ILE A 1 91 ? 0.472 7.225 12.048 1.00 93.69 91 ILE A O 1
ATOM 637 N N . TRP A 1 92 ? 0.152 8.096 10.002 1.00 95.75 92 TRP A N 1
ATOM 638 C CA . TRP A 1 92 ? -0.552 9.286 10.471 1.00 95.75 92 TRP A CA 1
ATOM 639 C C . TRP A 1 92 ? -1.833 8.953 11.247 1.00 95.75 92 TRP A C 1
ATOM 641 O O . TRP A 1 92 ? -2.131 9.630 12.224 1.00 95.75 92 TRP A O 1
ATOM 651 N N . LEU A 1 93 ? -2.559 7.897 10.869 1.00 93.12 93 LEU A N 1
ATOM 652 C CA . LEU A 1 93 ? -3.733 7.429 11.614 1.00 93.12 93 LEU A CA 1
ATOM 653 C C . LEU A 1 93 ? -3.372 6.738 12.937 1.00 93.12 93 LEU A C 1
ATOM 655 O O . LEU A 1 93 ? -4.108 6.863 13.914 1.00 93.12 93 LEU A O 1
ATOM 659 N N . ILE A 1 94 ? -2.256 6.007 12.971 1.00 91.00 94 ILE A N 1
ATOM 660 C CA . ILE A 1 94 ? -1.816 5.234 14.139 1.00 91.00 94 ILE A CA 1
ATOM 661 C C . ILE A 1 94 ? -1.231 6.145 15.229 1.00 91.00 94 ILE A C 1
ATOM 663 O O . ILE A 1 94 ? -1.548 5.980 16.404 1.00 91.00 94 ILE A O 1
ATOM 667 N N . VAL A 1 95 ? -0.397 7.120 14.856 1.00 95.00 95 VAL A N 1
ATOM 668 C CA . VAL A 1 95 ? 0.363 7.965 15.798 1.00 95.00 95 VAL A CA 1
ATOM 669 C C . VAL A 1 95 ? -0.519 8.690 16.838 1.00 95.00 95 VAL A C 1
ATOM 671 O O . VAL A 1 95 ? -0.165 8.665 18.016 1.00 95.00 95 VAL A O 1
ATOM 674 N N . PRO A 1 96 ? -1.675 9.293 16.492 1.00 94.62 96 PRO A N 1
ATOM 675 C CA . PRO A 1 96 ? -2.566 9.930 17.464 1.00 94.62 96 PRO A CA 1
ATOM 676 C C . PRO A 1 96 ? -3.166 8.985 18.509 1.00 94.62 96 PRO A C 1
ATOM 678 O O . PRO A 1 96 ? -3.576 9.462 19.554 1.00 94.62 96 PRO A O 1
ATOM 681 N N . GLN A 1 97 ? -3.215 7.671 18.260 1.00 90.06 97 GLN A N 1
ATOM 682 C CA . GLN A 1 97 ? -3.779 6.705 19.214 1.00 90.06 97 GLN A CA 1
ATOM 683 C C . GLN A 1 97 ? -2.847 6.421 20.406 1.00 90.06 97 GLN A C 1
ATOM 685 O O . GLN A 1 97 ? -3.246 5.741 21.347 1.00 90.06 97 GLN A O 1
ATOM 690 N N . PHE A 1 98 ? -1.603 6.912 20.357 1.00 85.12 98 PHE A N 1
ATOM 691 C CA . PHE A 1 98 ? -0.594 6.739 21.406 1.00 85.12 98 PHE A CA 1
ATOM 692 C C . PHE A 1 98 ? -0.369 7.989 22.273 1.00 85.12 98 PHE A C 1
ATOM 694 O O . PHE A 1 98 ? 0.536 7.980 23.108 1.00 85.12 98 PHE A O 1
ATOM 701 N N . HIS A 1 99 ? -1.158 9.046 22.070 1.00 68.25 99 HIS A N 1
ATOM 702 C CA . HIS A 1 99 ? -1.130 10.286 22.853 1.00 68.25 99 HIS A CA 1
ATOM 703 C C . HIS A 1 99 ? -2.399 10.407 23.696 1.00 68.25 99 HIS A C 1
ATOM 705 O O . HIS A 1 99 ? -2.286 10.914 24.833 1.00 68.25 99 HIS A O 1
#

Sequence (99 aa):
MRQPILHAAAPEGSFLGVDWGSFVVVLLVAFAATTVVVIGYAVALRLLAVGAPPDDAGGAVAVRTTRRPVVATVGAAVGFAVAGAAVLFGIWLIVPQFH

Organism: NCBI:txid582665